Protein AF-A0A2P8FV06-F1 (afdb_monomer)

Mean predicted aligned error: 13.29 Å

Solvent-accessible surface area (backbone atoms only — not comparable to full-atom values): 5034 Å² total; per-residue (Å²): 137,78,76,81,72,90,71,78,52,69,66,58,54,53,50,50,50,51,49,52,52,56,51,59,53,49,57,61,47,52,61,50,50,54,55,50,52,54,52,62,66,36,52,68,30,48,52,41,24,75,76,65,67,36,65,71,30,46,54,49,46,52,50,54,53,51,53,50,50,51,55,52,49,51,54,49,50,55,53,51,49,58,55,58,65,71,74,112

InterPro domains:
  IPR010886 Histone H1-like Hc1 [PF07432] (29-84)

Radius of gyration: 22.85 Å; Cα contacts (8 Å, |Δi|>4): 24; chains: 1; bounding box: 70×23×48 Å

Organism: NCBI:txid1591085

Foldseek 3Di:
DDPPPPDPPPVVVVVVVV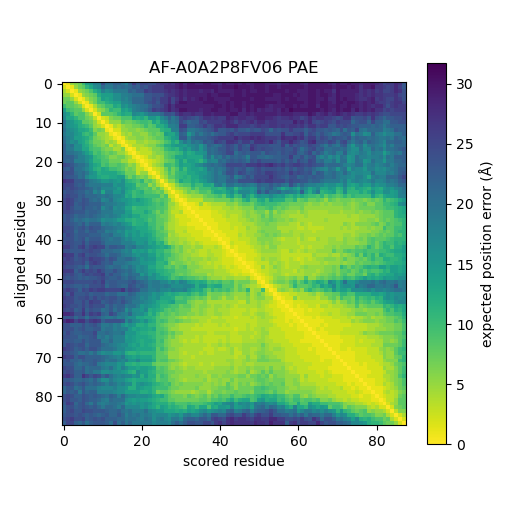VVVVVVVVVVVVLVVVLVVLVVVLPVLVCCCVVPVDVVSVVVNVVSVVVSVVSVVVVVVVVVVVVVVVVD

pLDDT: mean 71.71, std 15.89, range [34.72, 89.94]

Sequence (88 aa):
MVLITKFRSKHAFLACERHFLKLKNKENMARFDEVKDLILSLEGDFDKFYNKGNQAAGTRVRKGMQDLKTLAQDIRAEVQNKKNEGEK

Structure (mmCIF, N/CA/C/O backbone):
data_AF-A0A2P8FV06-F1
#
_entry.id   AF-A0A2P8FV06-F1
#
loop_
_atom_site.group_PDB
_atom_site.id
_atom_site.type_symbol
_atom_site.label_atom_id
_atom_site.label_alt_id
_atom_site.label_comp_id
_atom_site.label_asym_id
_atom_site.label_entity_id
_atom_site.label_seq_id
_atom_site.pdbx_PDB_ins_code
_atom_site.Cartn_x
_atom_site.Cartn_y
_atom_site.Cartn_z
_atom_site.occupancy
_atom_site.B_iso_or_equiv
_atom_site.auth_seq_id
_atom_site.auth_comp_id
_atom_site.auth_asym_id
_atom_site.auth_atom_id
_atom_site.pdbx_PDB_model_num
ATOM 1 N N . MET A 1 1 ? -52.241 -6.540 32.864 1.00 43.44 1 MET A N 1
ATOM 2 C CA . MET A 1 1 ? -52.389 -5.780 31.603 1.00 43.44 1 MET A CA 1
ATOM 3 C C . MET A 1 1 ? -51.352 -4.669 31.667 1.00 43.44 1 MET A C 1
ATOM 5 O O . MET A 1 1 ? -51.526 -3.760 32.447 1.00 43.44 1 MET A O 1
ATOM 9 N N . VAL A 1 2 ? -50.154 -4.783 31.114 1.00 42.78 2 VAL A N 1
ATOM 10 C CA . VAL A 1 2 ? -49.801 -5.240 29.774 1.00 42.78 2 VAL A CA 1
ATOM 11 C C . VAL A 1 2 ? -48.686 -6.272 29.904 1.00 42.78 2 VAL A C 1
ATOM 13 O O . VAL A 1 2 ? -47.559 -5.957 30.274 1.00 42.78 2 VAL A O 1
ATOM 16 N N . LEU A 1 3 ? -49.032 -7.530 29.623 1.00 34.72 3 LEU A N 1
ATOM 17 C CA . LEU A 1 3 ? -48.051 -8.513 29.194 1.00 34.72 3 LEU A CA 1
ATOM 18 C C . LEU A 1 3 ? -47.368 -7.876 27.988 1.00 34.72 3 LEU A C 1
ATOM 20 O O . LEU A 1 3 ? -47.994 -7.762 26.936 1.00 34.72 3 LEU A O 1
ATOM 24 N N . ILE A 1 4 ? -46.125 -7.419 28.143 1.00 47.62 4 ILE A N 1
ATOM 25 C CA . ILE A 1 4 ? -45.254 -7.205 26.993 1.00 47.62 4 ILE A CA 1
ATOM 26 C C . ILE A 1 4 ? -45.028 -8.609 26.449 1.00 47.62 4 ILE A C 1
ATOM 28 O O . ILE A 1 4 ? -44.182 -9.381 26.899 1.00 47.62 4 ILE A O 1
ATOM 32 N N . THR A 1 5 ? -45.950 -8.975 25.571 1.00 46.44 5 THR A N 1
ATOM 33 C CA . THR A 1 5 ? -46.060 -10.227 24.865 1.00 46.44 5 THR A CA 1
ATOM 34 C C . THR A 1 5 ? -44.772 -10.408 24.088 1.00 46.44 5 THR A C 1
ATOM 36 O O . THR A 1 5 ? -44.499 -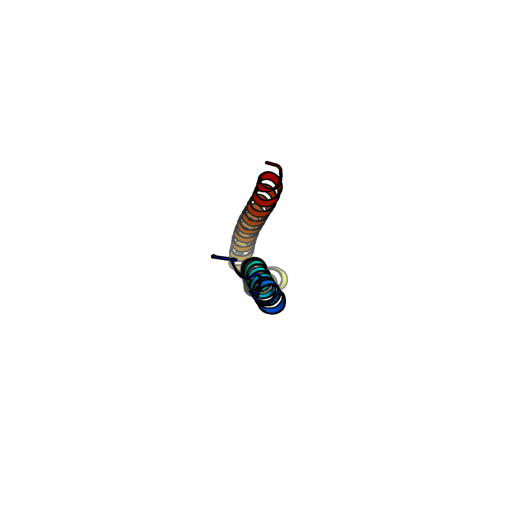9.799 23.059 1.00 46.44 5 THR A O 1
ATOM 39 N N . LYS A 1 6 ? -43.947 -11.253 24.692 1.00 49.19 6 LYS A N 1
ATOM 40 C CA . LYS A 1 6 ? -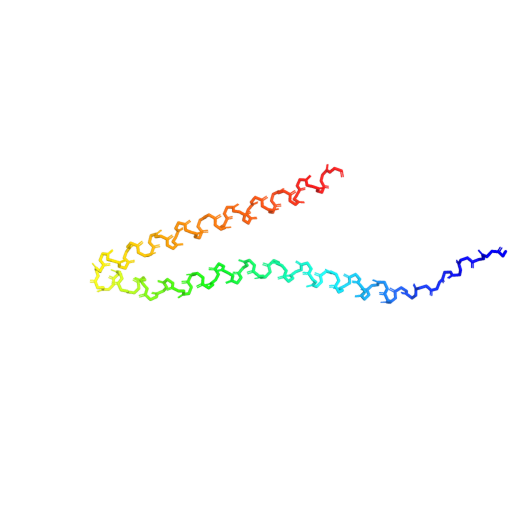42.789 -11.970 24.187 1.00 49.19 6 LYS A CA 1
ATOM 41 C C . LYS A 1 6 ? -43.066 -12.537 22.790 1.00 49.19 6 LYS A C 1
ATOM 43 O O . LYS A 1 6 ? -43.343 -13.718 22.653 1.00 49.19 6 LYS A O 1
ATOM 48 N N . PHE A 1 7 ? -43.023 -11.699 21.756 1.00 43.94 7 PHE A N 1
ATOM 49 C CA . PHE A 1 7 ? -43.192 -12.138 20.370 1.00 43.94 7 PHE A CA 1
ATOM 50 C C . PHE A 1 7 ? -42.538 -11.180 19.363 1.00 43.94 7 PHE A C 1
ATOM 52 O O . PHE A 1 7 ? -43.124 -10.781 18.365 1.00 43.94 7 PHE A O 1
ATOM 59 N N . ARG A 1 8 ? -41.267 -10.831 19.580 1.00 45.31 8 ARG A N 1
ATOM 60 C CA . ARG A 1 8 ? -40.389 -10.470 18.457 1.00 45.31 8 ARG A CA 1
ATOM 61 C C . ARG A 1 8 ? -39.585 -11.708 18.109 1.00 45.31 8 ARG A C 1
ATOM 63 O O . ARG A 1 8 ? -38.623 -12.044 18.788 1.00 45.31 8 ARG A O 1
ATOM 70 N N . SER A 1 9 ? -40.093 -12.426 17.108 1.00 50.91 9 SER A N 1
ATOM 71 C CA . SER A 1 9 ? -39.486 -13.561 16.414 1.00 50.91 9 SER A CA 1
ATOM 72 C C . SER A 1 9 ? -37.969 -13.647 16.625 1.00 50.91 9 SER A C 1
ATOM 74 O O . SER A 1 9 ? -37.221 -12.796 16.141 1.00 50.91 9 SER A O 1
ATOM 76 N N . LYS A 1 10 ? -37.503 -14.690 17.330 1.00 52.88 10 LYS A N 1
ATOM 77 C CA . LYS A 1 10 ? -36.066 -14.987 17.477 1.00 52.88 10 LYS A CA 1
ATOM 78 C C . LYS A 1 10 ? -35.368 -15.060 16.109 1.00 52.88 10 LYS A C 1
ATOM 80 O O . LYS A 1 10 ? -34.203 -14.698 16.002 1.00 52.88 10 LYS A O 1
ATOM 85 N N . HIS A 1 11 ? -36.102 -15.433 15.056 1.00 53.44 11 HIS A N 1
ATOM 86 C CA . HIS A 1 11 ? -35.623 -15.407 13.674 1.00 53.44 11 HIS A CA 1
ATOM 87 C C . HIS A 1 11 ? -35.330 -13.992 13.154 1.00 53.44 11 HIS A C 1
ATOM 89 O O . HIS A 1 11 ? -34.335 -13.813 12.460 1.00 53.44 11 HIS A O 1
ATOM 95 N N . ALA A 1 12 ? -36.134 -12.983 13.505 1.00 55.12 12 ALA A N 1
ATOM 96 C CA . ALA A 1 12 ? -35.8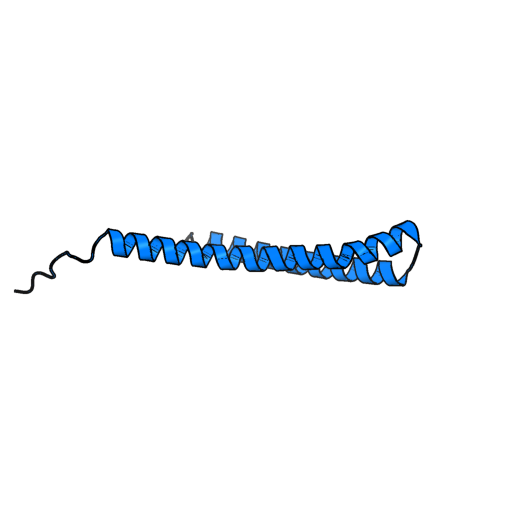79 -11.594 13.114 1.00 55.12 12 ALA A CA 1
ATOM 97 C C . ALA A 1 12 ? -34.696 -10.981 13.887 1.00 55.12 12 ALA A C 1
ATOM 99 O O . ALA A 1 12 ? -33.928 -10.206 13.320 1.00 55.12 12 ALA A O 1
ATOM 100 N N . PHE A 1 13 ? -34.510 -11.361 15.158 1.00 51.72 13 PHE A N 1
ATOM 101 C CA . PHE A 1 13 ? -33.362 -10.922 15.959 1.00 51.72 13 PHE A CA 1
ATOM 102 C C . PHE A 1 13 ? -32.049 -11.540 15.448 1.00 51.72 13 PHE A C 1
ATOM 104 O O . PHE A 1 13 ? -31.110 -10.798 15.177 1.00 51.72 13 PHE A O 1
ATOM 111 N N . LEU A 1 14 ? -32.020 -12.856 15.173 1.00 56.25 14 LEU A N 1
ATOM 112 C CA . LEU A 1 14 ? -30.858 -13.522 14.560 1.00 56.25 14 LEU A CA 1
ATOM 113 C C . LEU A 1 14 ? -30.563 -13.030 13.134 1.00 56.25 14 LEU A C 1
ATOM 115 O O . LEU A 1 14 ? -29.401 -12.985 12.734 1.00 56.25 14 LEU A O 1
ATOM 119 N N . ALA A 1 15 ? -31.585 -12.682 12.346 1.00 59.09 15 ALA A N 1
ATOM 120 C CA . ALA A 1 15 ? -31.386 -12.119 11.012 1.00 59.09 15 ALA A CA 1
ATOM 121 C C . ALA A 1 15 ? -30.762 -10.717 11.081 1.00 59.09 15 ALA A C 1
ATOM 123 O O . ALA A 1 15 ? -29.846 -10.429 10.313 1.00 59.09 15 ALA A O 1
ATOM 124 N N . CYS A 1 16 ? -31.202 -9.880 12.027 1.00 53.31 16 CYS A N 1
ATOM 125 C CA . CYS A 1 16 ? -30.629 -8.557 12.267 1.00 53.31 16 CYS A CA 1
ATOM 126 C C . CYS A 1 16 ? -29.185 -8.650 12.789 1.00 53.31 16 CYS A C 1
ATOM 128 O O . CYS A 1 16 ? -28.307 -7.983 12.252 1.00 53.31 16 CYS A O 1
ATOM 130 N N . GLU A 1 17 ? -28.907 -9.547 13.744 1.00 56.50 17 GLU A N 1
ATOM 131 C CA . GLU A 1 17 ? -27.547 -9.821 14.237 1.00 56.50 17 GLU A CA 1
ATOM 132 C C . GLU A 1 17 ? -26.623 -10.327 13.126 1.00 56.50 17 GLU A C 1
ATOM 134 O O . GLU A 1 17 ? -25.516 -9.817 12.969 1.00 56.50 17 GLU A O 1
ATOM 139 N N . ARG A 1 18 ? -27.079 -11.274 12.290 1.00 56.34 18 ARG A N 1
ATOM 140 C CA . ARG A 1 18 ? -26.306 -11.728 11.122 1.00 56.34 18 ARG A CA 1
ATOM 141 C C . ARG A 1 18 ? -26.052 -10.602 10.134 1.00 56.34 18 ARG A C 1
ATOM 143 O O . ARG A 1 18 ? -24.969 -10.553 9.562 1.00 56.34 18 ARG A O 1
ATOM 150 N N . HIS A 1 19 ? -27.019 -9.714 9.918 1.00 60.19 19 HIS A N 1
ATOM 151 C CA . HIS A 1 19 ? -26.846 -8.567 9.032 1.00 60.19 19 HIS A CA 1
ATOM 152 C C . HIS A 1 19 ? -25.825 -7.575 9.608 1.00 60.19 19 HIS A C 1
ATOM 154 O O . HIS A 1 19 ? -24.928 -7.137 8.894 1.00 60.19 19 HIS A O 1
ATOM 160 N N . PHE A 1 20 ? -25.886 -7.312 10.914 1.00 53.62 20 PHE A N 1
ATOM 161 C CA . PHE A 1 20 ? -24.937 -6.466 11.638 1.00 53.62 20 PHE A CA 1
ATOM 162 C C . PHE A 1 20 ? -23.512 -7.053 11.636 1.00 53.62 20 PHE A C 1
ATOM 164 O O . PHE A 1 20 ? -22.539 -6.332 11.417 1.00 53.62 20 PHE A O 1
ATOM 171 N N . LEU A 1 21 ? -23.373 -8.379 11.765 1.00 55.78 21 LEU A N 1
ATOM 172 C CA . LEU A 1 21 ? -22.088 -9.081 11.635 1.00 55.78 21 LEU A CA 1
ATOM 173 C C . LEU A 1 21 ? -21.539 -9.033 10.195 1.00 55.78 21 LEU A C 1
ATOM 175 O O . LEU A 1 21 ? -20.332 -8.902 9.985 1.00 55.78 21 LEU A O 1
ATOM 179 N N . LYS A 1 22 ? -22.423 -9.101 9.189 1.00 54.56 22 LYS A N 1
ATOM 180 C CA . LYS A 1 22 ? -22.074 -8.959 7.763 1.00 54.56 22 LYS A CA 1
ATOM 181 C C . LYS A 1 22 ? -21.607 -7.538 7.426 1.00 54.56 22 LYS A C 1
ATOM 183 O O . LYS A 1 22 ? -20.765 -7.374 6.549 1.00 54.56 22 LYS A O 1
ATOM 188 N N . LEU A 1 23 ? -22.120 -6.531 8.140 1.00 54.41 23 LEU A N 1
ATOM 189 C CA . LEU A 1 23 ? -21.689 -5.134 8.036 1.00 54.41 23 LEU A CA 1
ATOM 190 C C . LEU A 1 23 ? -20.320 -4.905 8.698 1.00 54.41 23 LEU A C 1
ATOM 192 O O . LEU A 1 23 ? -19.455 -4.304 8.068 1.00 54.41 23 LEU A O 1
ATOM 196 N N . LYS A 1 24 ? -20.064 -5.466 9.891 1.00 53.38 24 LYS A N 1
ATOM 197 C CA . LYS A 1 24 ? -18.731 -5.399 10.533 1.00 53.38 24 LYS A CA 1
ATOM 198 C C . LYS A 1 24 ? -17.620 -6.050 9.698 1.00 53.38 24 LYS A C 1
ATOM 200 O O . LYS A 1 24 ? -16.507 -5.541 9.662 1.00 53.38 24 LYS A O 1
ATOM 205 N N . ASN A 1 25 ? -17.911 -7.149 9.000 1.00 55.25 25 ASN A N 1
ATOM 206 C CA . ASN A 1 25 ? -16.932 -7.776 8.103 1.00 55.25 25 ASN A CA 1
ATOM 207 C C . ASN A 1 25 ? -16.704 -6.995 6.799 1.00 55.25 25 ASN A C 1
ATOM 209 O O . ASN A 1 25 ? -15.657 -7.154 6.179 1.00 55.25 25 ASN A O 1
ATOM 213 N N . LYS A 1 26 ? -17.639 -6.127 6.396 1.00 52.56 26 LYS A N 1
ATOM 214 C CA . LYS A 1 26 ? -17.475 -5.257 5.226 1.00 52.56 26 LYS A CA 1
ATOM 215 C C . LYS A 1 26 ? -16.440 -4.149 5.457 1.00 52.56 26 LYS A C 1
ATOM 217 O O . LYS A 1 26 ? -15.689 -3.856 4.537 1.00 52.56 26 LYS A O 1
ATOM 222 N N . GLU A 1 27 ? -16.343 -3.591 6.668 1.00 54.00 27 GLU A N 1
ATOM 223 C CA . GLU A 1 27 ? -15.280 -2.621 7.003 1.00 54.00 27 GLU A CA 1
ATOM 224 C C . GLU A 1 27 ? -13.879 -3.242 6.961 1.00 54.00 27 GLU A C 1
ATOM 226 O O . GLU A 1 27 ? -12.950 -2.638 6.431 1.00 54.00 27 GLU A O 1
ATOM 231 N N . ASN A 1 28 ? -13.726 -4.466 7.476 1.00 56.09 28 ASN A N 1
ATOM 232 C CA . ASN A 1 28 ? -12.433 -5.155 7.468 1.00 56.09 28 ASN A CA 1
ATOM 233 C C . ASN A 1 28 ? -11.960 -5.494 6.043 1.00 56.09 28 ASN A C 1
ATOM 235 O O . ASN A 1 28 ? -10.759 -5.524 5.793 1.00 56.09 28 ASN A O 1
ATOM 239 N N . MET A 1 29 ? -12.890 -5.740 5.114 1.00 63.75 29 MET A N 1
ATOM 240 C CA . MET A 1 29 ? -12.555 -5.980 3.706 1.00 63.75 29 MET A CA 1
ATOM 241 C C . MET A 1 29 ? -12.168 -4.689 2.977 1.00 63.75 29 MET A C 1
ATOM 243 O O . MET A 1 29 ? -11.234 -4.718 2.190 1.00 63.75 29 MET A O 1
ATOM 247 N N . ALA A 1 30 ? -12.782 -3.545 3.303 1.00 69.81 30 ALA A N 1
ATOM 248 C CA . ALA A 1 30 ? -12.443 -2.267 2.671 1.00 69.81 30 ALA A CA 1
ATOM 249 C C . ALA A 1 30 ? -10.971 -1.866 2.892 1.00 69.81 30 ALA A C 1
ATOM 251 O O . ALA A 1 30 ? -10.284 -1.480 1.952 1.00 69.81 30 ALA A O 1
ATOM 252 N N . ARG A 1 31 ? -10.456 -2.028 4.120 1.00 72.69 31 ARG A N 1
ATOM 253 C CA . ARG A 1 31 ? -9.042 -1.736 4.429 1.00 72.69 31 ARG A CA 1
ATOM 254 C C . ARG A 1 31 ? -8.076 -2.738 3.796 1.00 72.69 31 ARG A C 1
ATOM 256 O O . ARG A 1 31 ? -6.944 -2.390 3.476 1.00 72.69 31 ARG A O 1
ATOM 263 N N . PHE A 1 32 ? -8.508 -3.987 3.626 1.00 76.62 32 PHE A N 1
ATOM 264 C CA . PHE A 1 32 ? -7.718 -5.005 2.938 1.00 76.62 32 PHE A CA 1
ATOM 265 C C . PHE A 1 32 ? -7.616 -4.718 1.434 1.00 76.62 32 PHE A C 1
ATOM 267 O O . PHE A 1 32 ? -6.530 -4.828 0.863 1.00 76.62 32 PHE A O 1
ATOM 274 N N . ASP A 1 33 ? -8.726 -4.313 0.816 1.00 82.00 33 ASP A N 1
ATOM 275 C CA . ASP A 1 33 ? -8.782 -3.963 -0.601 1.00 82.00 33 ASP A CA 1
ATOM 276 C C . ASP A 1 33 ? -7.889 -2.748 -0.911 1.00 82.00 33 ASP A C 1
ATOM 278 O O . ASP A 1 33 ? -7.119 -2.801 -1.865 1.00 82.00 33 ASP A O 1
ATOM 282 N N . GLU A 1 34 ? -7.860 -1.722 -0.048 1.00 81.25 34 GLU A N 1
ATOM 283 C CA . GLU A 1 34 ? -6.939 -0.576 -0.188 1.00 81.25 34 GLU A CA 1
ATOM 284 C C . GLU A 1 34 ? -5.461 -0.995 -0.222 1.00 81.25 34 GLU A C 1
ATOM 286 O O . GLU A 1 34 ? -4.692 -0.541 -1.072 1.00 81.25 34 GLU A O 1
ATOM 291 N N . VAL A 1 35 ? -5.045 -1.885 0.687 1.00 82.44 35 VAL A N 1
ATOM 292 C CA . VAL A 1 35 ? -3.659 -2.385 0.724 1.00 82.44 35 VAL A CA 1
ATOM 293 C C . VAL A 1 35 ? -3.342 -3.181 -0.541 1.00 82.44 35 VAL A C 1
ATOM 295 O O . VAL A 1 35 ? -2.252 -3.054 -1.104 1.00 82.44 35 VAL A O 1
ATOM 298 N N . LYS A 1 36 ? -4.292 -3.995 -1.002 1.00 84.25 36 LYS A N 1
ATOM 299 C CA . LYS A 1 36 ? -4.141 -4.807 -2.208 1.00 84.25 36 LYS A CA 1
ATOM 300 C C . LYS A 1 36 ? -4.020 -3.943 -3.463 1.00 84.25 36 LYS A C 1
ATOM 302 O O . LYS A 1 36 ? -3.129 -4.192 -4.274 1.00 84.25 36 LYS A O 1
ATOM 307 N N . ASP A 1 37 ? -4.854 -2.919 -3.599 1.00 86.94 37 ASP A N 1
ATOM 308 C CA . ASP A 1 37 ? -4.816 -1.988 -4.729 1.00 86.94 37 ASP A CA 1
ATOM 309 C C . ASP A 1 37 ? -3.492 -1.217 -4.777 1.00 86.94 37 ASP A C 1
ATOM 311 O O . ASP A 1 37 ? -2.896 -1.058 -5.848 1.00 86.94 37 ASP A O 1
ATOM 31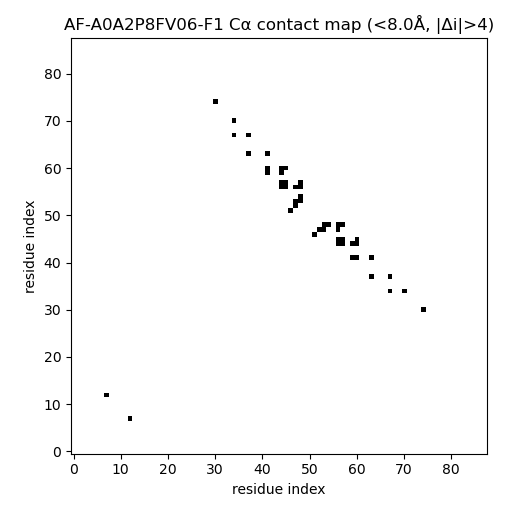5 N N . LEU A 1 38 ? -2.969 -0.814 -3.614 1.00 85.56 38 LEU A N 1
ATOM 316 C CA . LEU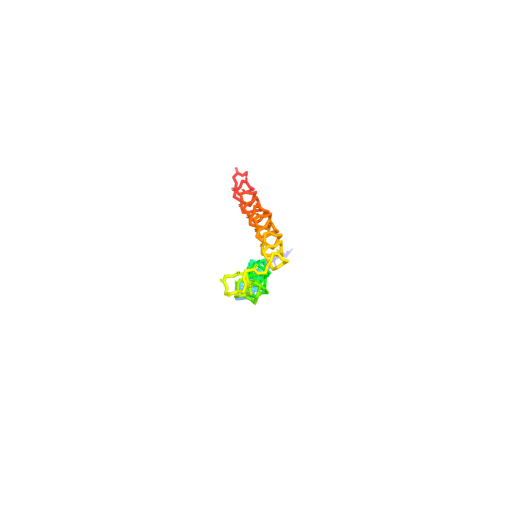 A 1 38 ? -1.670 -0.152 -3.525 1.00 85.56 38 LEU A CA 1
ATOM 317 C C . LEU A 1 38 ? -0.546 -1.062 -4.043 1.00 85.56 38 LEU A C 1
ATOM 319 O O . LEU A 1 38 ? 0.288 -0.620 -4.830 1.00 85.56 38 LEU A O 1
ATOM 323 N N . ILE A 1 39 ? -0.551 -2.346 -3.669 1.00 85.19 39 ILE A N 1
ATOM 324 C CA . ILE A 1 39 ? 0.430 -3.334 -4.147 1.00 85.19 39 ILE A CA 1
ATOM 325 C C . ILE A 1 39 ? 0.303 -3.561 -5.659 1.00 85.19 39 ILE A C 1
ATOM 327 O O . ILE A 1 39 ? 1.319 -3.557 -6.355 1.00 85.19 39 ILE A O 1
ATOM 331 N N . LEU A 1 40 ? -0.920 -3.703 -6.178 1.00 86.88 40 LEU A N 1
ATOM 332 C CA . LEU A 1 40 ? -1.167 -3.896 -7.613 1.00 86.88 40 LEU A CA 1
ATOM 333 C C . LEU A 1 40 ? -0.659 -2.712 -8.445 1.00 86.88 40 LEU A C 1
ATOM 335 O O . LEU A 1 40 ? -0.086 -2.901 -9.516 1.00 86.88 40 LEU A O 1
ATOM 339 N N . SER A 1 41 ? -0.796 -1.484 -7.936 1.00 85.56 41 SER A N 1
ATOM 340 C CA . SER A 1 41 ? -0.261 -0.298 -8.616 1.00 85.56 41 SER A CA 1
ATOM 341 C C . SER A 1 41 ? 1.273 -0.294 -8.710 1.00 85.56 41 SER A C 1
ATOM 343 O O . SER A 1 41 ? 1.839 0.278 -9.64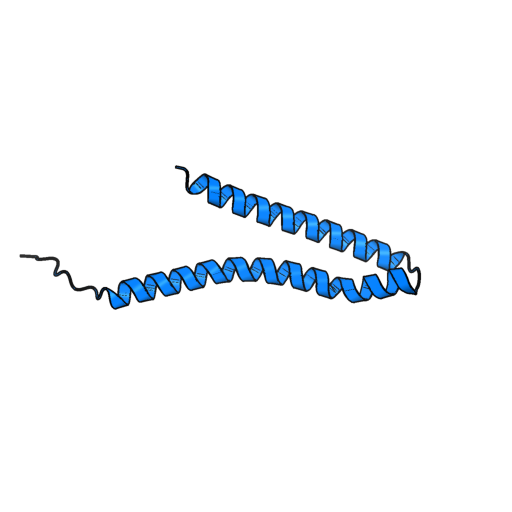5 1.00 85.56 41 SER A O 1
ATOM 345 N N . LEU A 1 42 ? 1.954 -0.956 -7.768 1.00 85.75 42 LEU A N 1
ATOM 346 C CA . LEU A 1 42 ? 3.411 -0.957 -7.661 1.00 85.75 42 LEU A CA 1
ATOM 347 C C . LEU A 1 42 ? 4.085 -2.032 -8.518 1.00 85.75 42 LEU A C 1
ATOM 349 O O . LEU A 1 42 ? 5.252 -1.850 -8.863 1.00 85.75 42 LEU A O 1
ATOM 353 N N . GLU A 1 43 ? 3.385 -3.099 -8.925 1.00 85.44 43 GLU A N 1
ATOM 354 C CA . GLU A 1 43 ? 3.931 -4.154 -9.804 1.00 85.44 43 GLU A CA 1
ATOM 355 C C . GLU A 1 43 ? 4.600 -3.582 -11.062 1.00 85.44 43 GLU A C 1
ATOM 357 O O . GLU A 1 43 ? 5.733 -3.938 -11.394 1.00 85.44 43 GLU A O 1
ATOM 362 N N . GLY A 1 44 ? 3.946 -2.628 -11.729 1.00 85.06 44 GLY A N 1
ATOM 363 C CA . GLY A 1 44 ? 4.486 -2.007 -12.940 1.00 85.06 44 GLY A CA 1
ATOM 364 C C . GLY A 1 44 ? 5.719 -1.128 -12.699 1.00 85.06 44 GLY A C 1
ATOM 365 O O . GLY A 1 44 ? 6.529 -0.939 -13.610 1.00 85.06 44 GLY A O 1
ATOM 366 N N . ASP A 1 45 ? 5.883 -0.575 -11.495 1.00 85.06 45 ASP A N 1
ATOM 367 C CA . ASP A 1 45 ? 7.085 0.172 -11.116 1.00 85.06 45 ASP A CA 1
ATOM 368 C C . ASP A 1 45 ? 8.209 -0.762 -10.629 1.00 85.06 45 ASP A C 1
ATOM 370 O O . ASP A 1 45 ? 9.380 -0.465 -10.880 1.00 85.06 45 ASP A O 1
ATOM 374 N N . PHE A 1 46 ? 7.882 -1.917 -10.033 1.00 82.44 46 PHE A N 1
ATOM 375 C CA . PHE A 1 46 ? 8.851 -2.970 -9.714 1.00 82.44 46 PHE A CA 1
ATOM 376 C C . PHE A 1 46 ? 9.513 -3.525 -10.976 1.00 82.44 46 PHE A C 1
ATOM 378 O O . PHE A 1 46 ? 10.741 -3.576 -11.045 1.00 82.44 46 PHE A O 1
ATOM 385 N N . ASP A 1 47 ? 8.724 -3.855 -12.001 1.00 87.19 47 ASP A N 1
ATOM 386 C CA . ASP A 1 47 ? 9.240 -4.354 -13.279 1.00 87.19 47 ASP A CA 1
ATOM 387 C C . ASP A 1 47 ? 10.216 -3.350 -13.925 1.00 87.19 47 ASP A C 1
ATOM 389 O O . ASP A 1 47 ? 11.342 -3.678 -14.302 1.00 87.19 47 ASP A O 1
ATOM 393 N N . LYS A 1 48 ? 9.846 -2.063 -13.945 1.00 84.19 48 LYS A N 1
ATOM 394 C CA . LYS A 1 48 ? 10.698 -0.987 -14.484 1.00 84.19 48 LYS A CA 1
ATOM 395 C C . LYS A 1 48 ? 11.962 -0.742 -13.658 1.00 84.19 48 LYS A C 1
ATOM 397 O O . LYS A 1 48 ? 12.981 -0.342 -14.225 1.00 84.19 48 LYS A O 1
ATOM 402 N N . PHE A 1 49 ? 11.910 -0.923 -12.342 1.00 84.50 49 PHE A N 1
ATOM 403 C CA . PHE A 1 49 ? 13.070 -0.731 -11.479 1.00 84.50 49 PHE A CA 1
ATOM 404 C C . PHE A 1 49 ? 14.070 -1.885 -11.615 1.00 84.50 49 PHE A C 1
ATOM 406 O O . PHE A 1 49 ? 15.244 -1.628 -11.878 1.00 84.50 49 PHE A O 1
ATOM 413 N N . TYR A 1 50 ? 13.607 -3.136 -11.515 1.00 81.75 50 TYR A N 1
ATOM 414 C CA . TYR A 1 50 ? 14.477 -4.314 -11.552 1.00 81.75 50 TYR A CA 1
ATOM 415 C C . TYR A 1 50 ? 15.003 -4.636 -12.956 1.00 81.75 50 TYR A C 1
ATOM 417 O O . TYR A 1 50 ? 16.173 -4.985 -13.083 1.00 81.75 50 TYR A O 1
ATOM 425 N N . ASN A 1 51 ? 14.195 -4.460 -14.011 1.00 82.56 51 ASN A N 1
ATOM 426 C CA . ASN A 1 51 ? 14.611 -4.815 -15.374 1.00 82.56 51 ASN A CA 1
ATOM 427 C C . ASN A 1 51 ? 15.281 -3.670 -16.143 1.00 82.56 51 ASN A C 1
ATOM 429 O O . ASN A 1 51 ? 16.089 -3.922 -17.033 1.00 82.56 51 ASN A O 1
ATOM 433 N N . LYS A 1 52 ? 14.953 -2.406 -15.837 1.00 78.06 52 LYS A N 1
ATOM 434 C CA . LYS A 1 52 ? 15.458 -1.239 -16.592 1.00 78.06 52 LYS A CA 1
ATOM 435 C C . LYS A 1 52 ? 16.325 -0.277 -15.776 1.00 78.06 52 LYS A C 1
ATOM 437 O O . LYS A 1 52 ? 16.796 0.708 -16.337 1.00 78.06 52 LYS A O 1
ATOM 442 N N . GLY A 1 53 ? 16.525 -0.512 -14.476 1.00 81.19 53 GLY A N 1
ATOM 443 C CA . GLY A 1 53 ? 17.384 0.326 -13.627 1.00 81.19 53 GLY A CA 1
ATOM 444 C C . GLY A 1 53 ? 16.906 1.777 -13.473 1.00 81.19 53 GLY A C 1
ATOM 445 O O . GLY A 1 53 ? 17.698 2.670 -13.161 1.00 81.19 53 GLY A O 1
ATOM 446 N N . ASN A 1 54 ? 15.618 2.045 -13.713 1.00 79.50 54 ASN A N 1
ATOM 447 C CA . ASN A 1 54 ? 15.088 3.404 -13.738 1.00 79.50 54 ASN A CA 1
ATOM 448 C C . ASN A 1 54 ? 14.926 3.974 -12.315 1.00 79.50 54 ASN A C 1
ATOM 450 O O . ASN A 1 54 ? 14.025 3.586 -11.568 1.00 79.50 54 ASN A O 1
ATOM 454 N N . GLN A 1 55 ? 15.763 4.954 -11.965 1.00 81.88 55 GLN A N 1
ATOM 455 C CA . GLN A 1 55 ? 15.805 5.598 -10.642 1.00 81.88 55 GLN A CA 1
ATOM 456 C C . GLN A 1 55 ? 14.481 6.283 -10.253 1.00 81.88 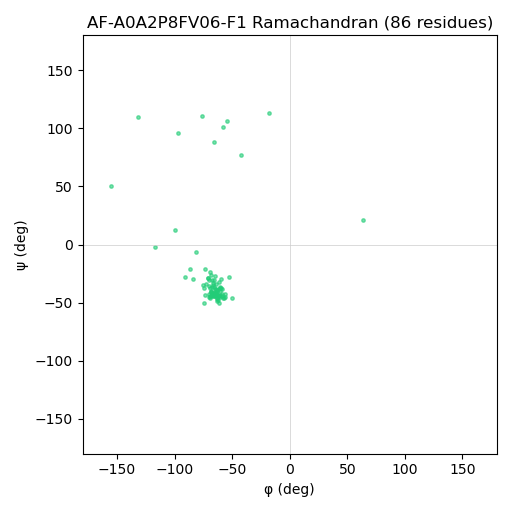55 GLN A C 1
ATOM 458 O O . GLN A 1 55 ? 14.109 6.334 -9.075 1.00 81.88 55 GLN A O 1
ATOM 463 N N . ALA A 1 56 ? 13.717 6.763 -11.240 1.00 84.00 56 ALA A N 1
ATOM 464 C CA . ALA A 1 56 ? 12.412 7.372 -10.997 1.00 84.00 56 ALA A CA 1
ATOM 465 C C . ALA A 1 56 ? 11.368 6.339 -10.534 1.00 84.00 56 ALA A C 1
ATOM 467 O O . ALA A 1 56 ? 10.561 6.637 -9.654 1.00 84.00 56 ALA A O 1
ATOM 468 N N . ALA A 1 57 ? 11.411 5.118 -11.081 1.00 83.25 57 ALA A N 1
ATOM 469 C CA . ALA A 1 57 ? 10.547 4.018 -10.649 1.00 83.25 57 ALA A CA 1
ATOM 470 C C . ALA A 1 57 ? 10.917 3.549 -9.233 1.00 83.25 57 ALA A C 1
ATOM 472 O O . ALA A 1 57 ? 10.035 3.378 -8.398 1.00 83.25 57 ALA A O 1
ATOM 473 N N . GLY A 1 58 ? 12.215 3.478 -8.910 1.00 85.69 58 GLY A N 1
ATOM 474 C CA . GLY A 1 58 ? 12.681 3.153 -7.555 1.00 85.69 58 GLY A CA 1
ATOM 475 C C . GLY A 1 58 ? 12.177 4.133 -6.490 1.00 85.69 58 GLY A C 1
ATOM 476 O O . GLY A 1 58 ? 11.761 3.725 -5.406 1.00 85.69 58 GLY A O 1
ATOM 477 N N . THR A 1 59 ? 12.120 5.428 -6.813 1.00 88.81 59 THR A N 1
ATOM 478 C CA . THR A 1 59 ? 11.559 6.442 -5.903 1.00 88.81 59 THR A CA 1
ATOM 479 C C . THR A 1 59 ? 10.055 6.251 -5.674 1.00 88.81 59 THR A C 1
ATOM 481 O O . THR A 1 59 ? 9.582 6.449 -4.552 1.00 88.81 59 THR A O 1
ATOM 484 N N . ARG A 1 60 ? 9.303 5.836 -6.705 1.00 86.25 60 ARG A N 1
ATOM 485 C CA . ARG A 1 60 ? 7.864 5.543 -6.595 1.00 86.25 60 ARG A CA 1
ATOM 486 C C . ARG A 1 60 ? 7.593 4.286 -5.775 1.00 86.25 60 ARG A C 1
ATOM 488 O O . ARG A 1 60 ? 6.798 4.357 -4.844 1.00 86.25 60 ARG A O 1
ATOM 495 N N . VAL A 1 61 ? 8.336 3.203 -6.019 1.00 87.06 61 VAL A N 1
ATOM 496 C CA . VAL A 1 61 ? 8.288 1.978 -5.199 1.00 87.06 61 VAL A CA 1
ATOM 497 C C . VAL A 1 61 ? 8.573 2.291 -3.733 1.00 87.06 61 VAL A C 1
ATOM 499 O O . VAL A 1 61 ? 7.843 1.855 -2.845 1.00 87.06 61 VAL A O 1
ATOM 502 N N . ARG A 1 62 ? 9.601 3.103 -3.459 1.00 89.81 62 ARG A N 1
ATOM 503 C CA . ARG A 1 62 ? 9.960 3.481 -2.088 1.00 89.81 62 ARG A CA 1
ATOM 504 C C . ARG A 1 62 ? 8.851 4.266 -1.386 1.00 89.81 62 ARG A C 1
ATOM 506 O O . ARG A 1 62 ? 8.574 3.980 -0.226 1.00 89.81 62 ARG A O 1
ATOM 513 N N . LYS A 1 63 ? 8.235 5.243 -2.065 1.00 89.19 63 LYS A N 1
ATOM 514 C CA . LYS A 1 63 ? 7.091 5.997 -1.522 1.00 89.19 63 LYS A CA 1
ATOM 515 C C . LYS A 1 63 ? 5.888 5.087 -1.276 1.00 89.19 63 LYS A C 1
ATOM 517 O O . LYS A 1 63 ? 5.399 5.057 -0.156 1.00 89.19 63 LYS A O 1
ATOM 522 N N . GLY A 1 64 ? 5.504 4.263 -2.251 1.00 87.50 64 GLY A N 1
ATOM 523 C CA . GLY A 1 64 ? 4.392 3.322 -2.083 1.00 87.50 64 GLY A CA 1
ATOM 524 C C . GLY A 1 64 ? 4.608 2.329 -0.936 1.00 87.50 64 GLY A C 1
ATOM 525 O O . GLY A 1 64 ? 3.690 2.045 -0.176 1.00 87.50 64 GLY A O 1
ATOM 526 N N . MET A 1 65 ? 5.842 1.861 -0.722 1.00 86.62 65 MET A N 1
ATOM 527 C CA . MET A 1 65 ? 6.170 1.016 0.434 1.00 86.62 65 MET A CA 1
ATOM 528 C C . MET A 1 65 ? 6.163 1.768 1.773 1.00 86.62 65 MET A C 1
ATOM 530 O O . MET A 1 65 ? 5.880 1.163 2.809 1.00 86.62 65 MET A O 1
ATOM 534 N N . GLN A 1 66 ? 6.456 3.073 1.787 1.00 89.94 66 GLN A N 1
ATOM 535 C CA . GLN A 1 66 ? 6.280 3.897 2.988 1.00 89.94 66 GLN A CA 1
ATOM 536 C C . GLN A 1 66 ? 4.798 4.069 3.329 1.00 89.94 66 GLN A C 1
ATOM 538 O O . GLN A 1 66 ? 4.430 3.885 4.488 1.00 89.94 66 GLN A O 1
ATOM 543 N N . ASP A 1 67 ? 3.959 4.338 2.331 1.00 87.62 67 ASP A N 1
ATOM 544 C CA . ASP A 1 67 ? 2.515 4.499 2.518 1.00 87.62 67 ASP A CA 1
ATOM 545 C C . ASP A 1 67 ? 1.874 3.187 2.999 1.00 87.62 67 ASP A C 1
ATOM 547 O O . ASP A 1 67 ? 1.109 3.186 3.964 1.00 87.62 67 ASP A O 1
ATOM 551 N N . LEU A 1 68 ? 2.287 2.046 2.432 1.00 87.88 68 LEU A N 1
ATOM 552 C CA . LEU A 1 68 ? 1.859 0.718 2.880 1.00 87.88 68 LEU A CA 1
ATOM 553 C C . LEU A 1 68 ? 2.246 0.433 4.338 1.00 87.88 68 LEU A C 1
ATOM 555 O O . LEU A 1 68 ? 1.459 -0.145 5.088 1.00 87.88 68 LEU A O 1
ATOM 559 N N . LYS A 1 69 ? 3.445 0.849 4.767 1.00 88.62 69 LYS A N 1
ATOM 560 C CA . LYS A 1 69 ? 3.868 0.697 6.165 1.00 88.62 69 LYS A CA 1
ATOM 561 C C . LYS A 1 69 ? 2.967 1.503 7.097 1.00 88.62 69 LYS A C 1
ATOM 563 O O . LYS A 1 69 ? 2.571 0.971 8.130 1.00 88.62 69 LYS A O 1
ATOM 568 N N . THR A 1 70 ? 2.668 2.752 6.757 1.00 88.75 70 THR A N 1
ATOM 569 C CA . THR A 1 70 ? 1.791 3.614 7.563 1.00 88.75 70 THR A CA 1
ATOM 570 C C . THR A 1 70 ? 0.390 3.014 7.663 1.00 88.75 70 THR A C 1
A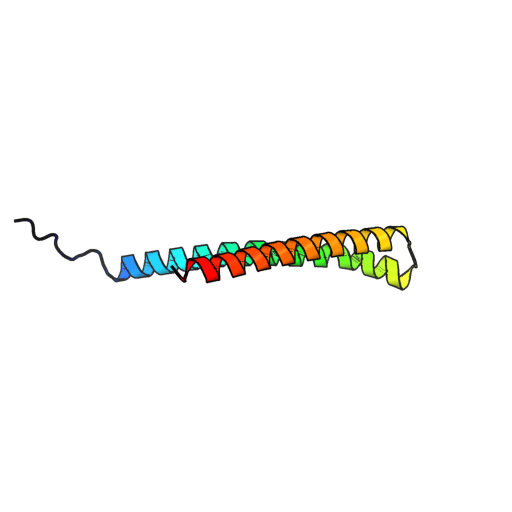TOM 572 O O . THR A 1 70 ? -0.071 2.759 8.771 1.00 88.75 70 THR A O 1
ATOM 575 N N . LEU A 1 71 ? -0.214 2.638 6.529 1.00 85.94 71 LEU A N 1
ATOM 576 C CA . LEU A 1 71 ? -1.528 1.984 6.491 1.00 85.94 71 LEU A CA 1
ATOM 577 C C . LEU A 1 71 ? -1.564 0.699 7.334 1.00 85.94 71 LEU A C 1
ATOM 579 O O . LEU A 1 71 ? -2.499 0.472 8.100 1.00 85.94 71 LEU A O 1
ATOM 583 N N . ALA A 1 72 ? -0.522 -0.131 7.259 1.00 83.38 72 ALA A N 1
ATOM 584 C CA . ALA A 1 72 ? -0.428 -1.343 8.069 1.00 83.38 72 ALA A CA 1
ATOM 585 C C . ALA A 1 72 ? -0.284 -1.052 9.576 1.00 83.38 72 ALA A C 1
ATOM 587 O O . ALA A 1 72 ? -0.802 -1.811 10.400 1.00 83.38 72 ALA A O 1
ATOM 588 N N . GLN A 1 73 ? 0.420 0.021 9.957 1.00 86.19 73 GLN A N 1
ATOM 589 C CA . GLN A 1 73 ? 0.521 0.445 11.359 1.00 86.19 73 GLN A CA 1
ATOM 590 C C . GLN A 1 73 ? -0.818 0.955 11.889 1.00 86.19 73 GLN A C 1
ATOM 592 O O . GLN A 1 73 ? -1.197 0.584 13.000 1.00 86.19 73 GLN A O 1
ATOM 597 N N . ASP A 1 74 ? -1.554 1.721 11.088 1.00 85.81 74 ASP A N 1
ATOM 598 C CA . ASP A 1 74 ? -2.871 2.233 11.462 1.00 85.81 74 ASP A CA 1
ATOM 599 C C . ASP A 1 74 ? -3.858 1.079 11.684 1.00 85.81 74 ASP A C 1
ATOM 601 O O . ASP A 1 74 ? -4.482 0.990 12.742 1.00 85.81 74 ASP A O 1
ATOM 605 N N . ILE A 1 75 ? -3.899 0.105 10.766 1.00 83.94 75 ILE A N 1
ATOM 606 C CA . ILE A 1 75 ? -4.715 -1.112 10.920 1.00 83.94 75 ILE A CA 1
ATOM 607 C C . ILE A 1 75 ? -4.315 -1.882 12.187 1.00 83.94 75 ILE A C 1
ATOM 609 O O . ILE A 1 75 ? -5.174 -2.349 12.939 1.00 83.94 75 ILE A O 1
ATOM 613 N N . ARG A 1 76 ? -3.012 -2.010 12.470 1.00 82.75 76 ARG A N 1
ATOM 614 C CA . ARG A 1 76 ? -2.533 -2.671 13.693 1.00 82.75 76 ARG A CA 1
ATOM 615 C C . ARG A 1 76 ? -3.001 -1.937 14.952 1.00 82.75 76 ARG A C 1
ATOM 617 O O . ARG A 1 76 ? -3.411 -2.600 15.906 1.00 82.75 76 ARG A O 1
ATOM 624 N N . ALA A 1 77 ? -2.927 -0.609 14.973 1.00 84.50 77 ALA A N 1
ATOM 625 C CA . ALA A 1 77 ? -3.376 0.201 16.100 1.00 84.50 77 ALA A CA 1
ATOM 626 C C . ALA A 1 77 ? -4.893 0.079 16.304 1.00 84.50 77 ALA A C 1
ATOM 628 O O . ALA A 1 77 ? -5.337 -0.141 17.428 1.00 84.50 77 ALA A O 1
ATOM 629 N N . GLU A 1 78 ? -5.684 0.115 15.228 1.00 80.81 78 GLU A N 1
ATOM 630 C CA . GLU A 1 78 ? -7.134 -0.105 15.277 1.00 80.81 78 GLU A CA 1
ATOM 631 C C . GLU A 1 78 ? -7.488 -1.490 15.849 1.00 80.81 78 GLU A C 1
ATOM 633 O O . GLU A 1 78 ? -8.363 -1.604 16.710 1.00 80.81 78 GLU A O 1
ATOM 638 N N . VAL A 1 79 ? -6.791 -2.550 15.422 1.00 81.81 79 VAL A N 1
ATOM 639 C CA . VAL A 1 79 ? -6.989 -3.909 15.956 1.00 81.81 79 VAL A CA 1
ATOM 640 C C . VAL A 1 79 ? -6.621 -3.979 17.438 1.00 81.81 79 VAL A C 1
ATOM 642 O O . VAL A 1 79 ? -7.348 -4.590 18.222 1.00 81.81 79 VAL A O 1
ATOM 645 N N . GLN A 1 80 ? -5.520 -3.343 17.840 1.00 74.31 80 GLN A N 1
ATOM 646 C CA . GLN A 1 80 ? -5.094 -3.320 19.237 1.00 74.31 80 GLN A CA 1
ATOM 647 C C . GLN A 1 80 ? -6.076 -2.539 20.121 1.00 74.31 80 GLN A C 1
ATOM 649 O O . GLN A 1 80 ? -6.425 -3.007 21.202 1.00 74.31 80 GLN A O 1
ATOM 654 N N . ASN A 1 81 ? -6.581 -1.400 19.647 1.00 78.12 81 ASN A N 1
ATOM 655 C CA . ASN A 1 81 ? -7.596 -0.618 20.351 1.00 78.12 81 ASN A CA 1
ATOM 656 C C . ASN A 1 81 ? -8.891 -1.422 20.523 1.00 78.12 81 ASN A C 1
ATOM 658 O O . ASN A 1 81 ? -9.408 -1.506 21.632 1.00 78.12 81 ASN A O 1
ATOM 662 N N . LYS A 1 82 ? -9.344 -2.124 19.474 1.00 76.00 82 LYS A N 1
ATOM 663 C CA . LYS A 1 82 ? -10.510 -3.022 19.549 1.00 76.00 82 LYS A CA 1
ATOM 664 C C . LYS A 1 82 ? -10.319 -4.178 20.542 1.00 76.00 82 LYS A C 1
ATOM 666 O O . LYS A 1 82 ? -11.297 -4.610 21.147 1.00 76.00 82 LYS A O 1
ATOM 671 N N . LYS A 1 83 ? -9.093 -4.691 20.726 1.00 73.69 83 LYS A N 1
ATOM 672 C CA . LYS A 1 83 ? -8.798 -5.693 21.771 1.00 73.69 83 LYS A CA 1
ATOM 673 C C . LYS A 1 83 ? -8.887 -5.089 23.174 1.00 73.69 83 LYS A C 1
ATOM 675 O O . LYS A 1 83 ? -9.509 -5.691 24.039 1.00 73.69 83 LYS A O 1
ATOM 680 N N . ASN A 1 84 ? -8.327 -3.899 23.371 1.00 69.81 84 ASN A N 1
ATOM 681 C CA . ASN A 1 84 ? -8.310 -3.224 24.671 1.00 69.81 84 ASN A CA 1
ATOM 682 C C . ASN A 1 84 ? -9.697 -2.696 25.094 1.00 69.81 84 ASN A C 1
ATOM 684 O O . ASN A 1 84 ? -9.993 -2.617 26.282 1.00 69.81 84 ASN A O 1
ATOM 688 N N . GLU A 1 85 ? -10.567 -2.344 24.143 1.00 63.81 85 GLU A N 1
ATOM 689 C CA . GLU A 1 85 ? -11.961 -1.954 24.412 1.00 63.81 85 GLU A CA 1
ATOM 690 C C . GLU A 1 85 ? -12.834 -3.128 24.884 1.00 63.81 85 GLU A C 1
ATOM 692 O O . GLU A 1 85 ? -13.832 -2.906 25.563 1.00 63.81 85 GLU A O 1
ATOM 697 N N . GLY A 1 86 ? -12.457 -4.370 24.563 1.00 56.88 86 GLY A N 1
ATOM 698 C CA . GLY A 1 86 ? -13.122 -5.577 25.063 1.00 56.88 86 GLY A CA 1
ATOM 699 C C . GLY A 1 86 ? -12.697 -6.002 26.473 1.00 56.88 86 GLY A C 1
ATOM 700 O O . GLY A 1 86 ? -13.282 -6.936 27.012 1.00 56.88 86 GLY A O 1
ATOM 701 N N . GLU A 1 87 ? -11.693 -5.345 27.063 1.00 52.75 87 GLU A N 1
ATOM 702 C CA . GLU A 1 87 ? -11.158 -5.650 28.401 1.00 52.75 87 GLU A CA 1
ATOM 703 C C . GLU A 1 87 ? -11.687 -4.714 29.510 1.00 52.75 87 GLU A C 1
ATOM 705 O O . GLU A 1 87 ? -11.157 -4.727 30.621 1.00 52.75 87 GLU A O 1
ATOM 710 N N . LYS A 1 88 ? -12.733 -3.915 29.248 1.00 42.97 88 LYS A N 1
ATOM 711 C CA . LYS A 1 88 ? -13.404 -3.087 30.268 1.00 42.97 88 LYS A CA 1
ATOM 712 C C . LYS A 1 88 ? -14.795 -3.587 30.629 1.00 42.97 88 LYS A C 1
ATOM 714 O O . LYS A 1 88 ? -15.563 -3.923 29.702 1.00 42.97 88 LYS A O 1
#

Secondary structure (DSSP, 8-state):
-------S-HHHHHHHHHHHHHHHHHHHHHHHHHHHHHHHHHHHHHHHHHHH--HHHHHHHHHHHHHHHHHHHHHHHHHHHHHHHTT-

Nearest PDB structures (foldseek):
  5j10-assembly1_A  TM=8.096E-01  e=6.449E-01  synthetic construct
  8szz-assembly1_R  TM=7.945E-01  e=8.528E-01  synthetic construct
  6n9h-assembly1_A  TM=7.401E-01  e=1.209E+00  synthetic construct
  2k48-assembly1_A  TM=6.987E-01  e=2.796E+00  Orthohantavirus andesense